Protein AF-A0A2W2BET4-F1 (afdb_monomer)

Structure (mmCIF, N/CA/C/O backbone):
data_AF-A0A2W2BET4-F1
#
_entry.id   AF-A0A2W2BET4-F1
#
loop_
_atom_site.group_PDB
_atom_site.id
_atom_site.type_symbol
_atom_site.label_atom_id
_atom_site.label_alt_id
_atom_site.label_comp_id
_atom_site.label_asym_id
_atom_site.label_entity_id
_atom_site.label_seq_id
_atom_site.pdbx_PDB_ins_code
_atom_site.Cartn_x
_atom_site.Cartn_y
_atom_site.Cartn_z
_atom_site.occupancy
_atom_site.B_iso_or_equiv
_atom_site.auth_seq_id
_atom_site.auth_comp_id
_atom_site.auth_asym_id
_atom_site.auth_atom_id
_atom_site.pdbx_PDB_model_num
ATOM 1 N N . MET A 1 1 ? -35.211 2.865 -18.801 1.00 41.53 1 MET A N 1
ATOM 2 C CA . MET A 1 1 ? -33.755 2.608 -18.740 1.00 41.53 1 MET A CA 1
ATOM 3 C C . MET A 1 1 ? -33.271 3.131 -17.401 1.00 41.53 1 MET A C 1
ATOM 5 O O . MET A 1 1 ? -33.403 4.321 -17.153 1.00 41.53 1 MET A O 1
ATOM 9 N N . ASN A 1 2 ? -32.901 2.233 -16.486 1.00 41.22 2 ASN A N 1
ATOM 10 C CA . ASN A 1 2 ? -32.720 2.564 -15.073 1.00 41.22 2 ASN A CA 1
ATOM 11 C C . ASN A 1 2 ? -31.353 3.230 -14.868 1.00 41.22 2 ASN A C 1
ATOM 13 O O . ASN A 1 2 ? -30.318 2.605 -15.090 1.00 41.22 2 ASN A O 1
ATOM 17 N N . ASN A 1 3 ? -31.369 4.503 -14.476 1.00 52.69 3 ASN A N 1
ATOM 18 C CA . ASN A 1 3 ? -30.189 5.313 -14.196 1.00 52.69 3 ASN A CA 1
ATOM 19 C C . ASN A 1 3 ? -29.673 4.978 -12.787 1.00 52.69 3 ASN A C 1
ATOM 21 O O . ASN A 1 3 ? -29.757 5.782 -11.862 1.00 52.69 3 ASN A O 1
ATOM 25 N N . ALA A 1 4 ? -29.200 3.744 -12.603 1.00 51.59 4 ALA A N 1
ATOM 26 C CA . ALA A 1 4 ? -28.376 3.396 -11.459 1.00 51.59 4 ALA A CA 1
ATOM 27 C C . ALA A 1 4 ? -26.988 3.981 -11.729 1.00 51.59 4 ALA A C 1
ATOM 29 O O . ALA A 1 4 ? -26.094 3.293 -12.222 1.00 51.59 4 ALA A O 1
ATOM 30 N N . ALA A 1 5 ? -26.831 5.281 -11.466 1.00 54.38 5 ALA A N 1
ATOM 31 C CA . ALA A 1 5 ? -25.516 5.864 -11.266 1.00 54.38 5 ALA A CA 1
ATOM 32 C C . ALA A 1 5 ? -24.774 4.931 -10.302 1.00 54.38 5 ALA A C 1
ATOM 34 O O . ALA A 1 5 ? -25.223 4.743 -9.170 1.00 54.38 5 ALA A O 1
ATOM 35 N N . ARG A 1 6 ? -23.737 4.257 -10.821 1.00 53.56 6 ARG A N 1
ATOM 36 C CA . ARG A 1 6 ? -22.875 3.298 -10.121 1.00 53.56 6 ARG A CA 1
ATOM 37 C C . ARG A 1 6 ? -22.695 3.755 -8.678 1.00 53.56 6 ARG A C 1
ATOM 39 O O . ARG A 1 6 ? -22.011 4.745 -8.431 1.00 53.56 6 ARG A O 1
ATOM 46 N N . ALA A 1 7 ? -23.343 3.068 -7.741 1.00 56.22 7 ALA A N 1
ATOM 47 C CA . ALA A 1 7 ? -23.098 3.307 -6.335 1.00 56.22 7 ALA A CA 1
ATOM 48 C C . ALA A 1 7 ? -21.650 2.889 -6.084 1.00 56.22 7 ALA A C 1
ATOM 50 O O . ALA A 1 7 ? -21.345 1.699 -6.053 1.00 56.22 7 ALA A O 1
ATOM 51 N N . LEU A 1 8 ? -20.753 3.872 -5.981 1.00 56.78 8 LEU A N 1
ATOM 52 C CA . LEU A 1 8 ? -19.427 3.648 -5.420 1.00 56.78 8 LE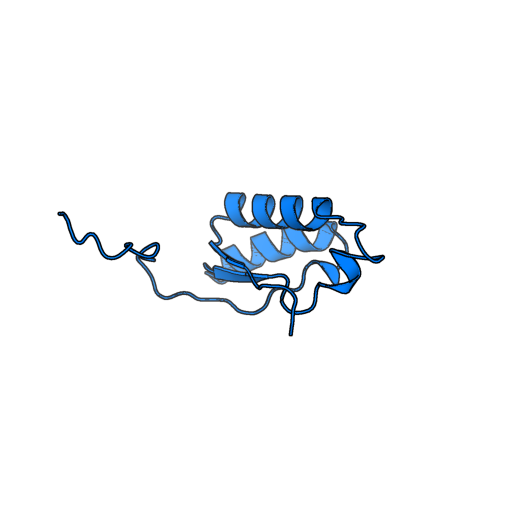U A CA 1
ATOM 53 C C . LEU A 1 8 ? -19.614 2.934 -4.073 1.00 56.78 8 LEU A C 1
ATOM 55 O O . LEU A 1 8 ? -20.608 3.231 -3.391 1.00 56.78 8 LEU A O 1
ATOM 59 N N . PRO A 1 9 ? -18.723 2.000 -3.693 1.00 56.00 9 PRO A N 1
ATOM 60 C CA . PRO A 1 9 ? -18.793 1.345 -2.395 1.00 56.00 9 PRO A CA 1
ATOM 61 C C . PRO A 1 9 ? -18.980 2.415 -1.321 1.00 56.00 9 PRO A C 1
ATOM 63 O O . PRO A 1 9 ? -18.132 3.285 -1.127 1.00 56.00 9 PRO A O 1
ATOM 66 N N . ARG A 1 10 ? -20.154 2.429 -0.686 1.00 61.12 10 ARG A N 1
ATOM 67 C CA . ARG A 1 10 ? -20.433 3.400 0.364 1.00 61.12 10 ARG A CA 1
ATOM 68 C C . ARG A 1 10 ? -19.731 2.900 1.609 1.00 61.12 10 ARG A C 1
ATOM 70 O O . ARG A 1 10 ? -20.245 2.015 2.287 1.00 61.12 10 ARG A O 1
ATOM 77 N N . PHE A 1 11 ? -18.571 3.472 1.906 1.00 71.00 11 PHE A N 1
ATOM 78 C CA . PHE A 1 11 ? -18.000 3.351 3.236 1.00 71.00 11 PHE A CA 1
ATOM 79 C C . PHE A 1 11 ? -19.027 3.874 4.241 1.00 71.00 11 PHE A C 1
ATOM 81 O O . PHE A 1 11 ? -19.500 5.006 4.147 1.00 71.00 11 PHE A O 1
ATOM 88 N N . SER A 1 12 ? -19.413 3.033 5.200 1.00 80.31 12 SER A N 1
ATOM 89 C CA . SER A 1 12 ? -20.342 3.420 6.266 1.00 80.31 12 SER A CA 1
ATOM 90 C C . SER A 1 12 ? -19.673 4.293 7.338 1.00 80.31 12 SER A C 1
ATOM 92 O O . SER A 1 12 ? -20.306 4.643 8.332 1.00 80.31 12 SER A O 1
ATOM 94 N N . LYS A 1 13 ? -18.378 4.588 7.172 1.00 85.75 13 LYS A N 1
ATOM 95 C CA . LYS A 1 13 ? -17.504 5.350 8.069 1.00 85.75 13 LYS A CA 1
ATOM 96 C C . LYS A 1 13 ? -16.577 6.241 7.233 1.00 85.75 13 LYS A C 1
ATOM 98 O O . LYS A 1 13 ? -16.383 5.982 6.050 1.00 85.75 13 LYS A O 1
ATOM 103 N N . ILE A 1 14 ? -16.003 7.274 7.851 1.00 93.31 14 ILE A N 1
ATOM 104 C CA . ILE A 1 14 ? -14.939 8.084 7.236 1.00 93.31 14 ILE A CA 1
ATOM 105 C C . ILE A 1 14 ? -13.719 7.183 6.987 1.00 93.31 14 ILE A C 1
ATOM 107 O O . ILE A 1 14 ? -13.325 6.444 7.891 1.00 93.31 14 ILE A O 1
ATOM 111 N N . GLY A 1 15 ? -13.142 7.251 5.783 1.00 94.38 15 GLY A N 1
ATOM 112 C CA . GLY A 1 15 ? -11.878 6.589 5.460 1.00 94.38 15 GLY A CA 1
ATOM 113 C C . GLY A 1 15 ? -10.738 7.169 6.299 1.00 94.38 15 GLY A C 1
ATOM 114 O O . GLY A 1 15 ? -10.547 8.384 6.313 1.00 94.38 15 GLY A O 1
ATOM 115 N N . TYR A 1 16 ? -10.017 6.319 7.024 1.00 97.31 16 TYR A N 1
ATOM 116 C CA . TYR A 1 16 ? -8.930 6.704 7.920 1.00 97.31 16 TYR A CA 1
ATOM 117 C C . TYR A 1 16 ? -7.736 5.765 7.746 1.00 97.31 16 TYR A C 1
ATOM 119 O O . TYR A 1 16 ? -7.886 4.548 7.868 1.00 97.31 16 TYR A O 1
ATOM 127 N N . GLY A 1 17 ? -6.573 6.358 7.480 1.00 97.94 17 GLY A N 1
ATOM 128 C CA . GLY A 1 17 ? -5.301 5.695 7.212 1.00 97.94 17 GLY A CA 1
ATOM 129 C C . GLY A 1 17 ? -4.404 6.612 6.383 1.00 97.94 17 GLY A C 1
ATOM 130 O O . GLY A 1 17 ? -4.341 7.810 6.662 1.00 97.94 17 GLY A O 1
ATOM 131 N N . GLY A 1 18 ? -3.738 6.067 5.370 1.00 98.38 18 GLY A N 1
ATOM 132 C CA . GLY A 1 18 ? -2.861 6.809 4.464 1.00 98.38 18 GLY A CA 1
ATOM 133 C C . GLY A 1 18 ? -2.156 5.877 3.483 1.00 98.38 18 GLY A C 1
ATOM 134 O O . GLY A 1 18 ? -2.564 4.725 3.324 1.00 98.38 18 GLY A O 1
ATOM 135 N N . ASP A 1 19 ? -1.094 6.375 2.858 1.00 98.62 19 ASP A N 1
ATOM 136 C CA . ASP A 1 19 ? -0.236 5.586 1.974 1.00 98.62 19 ASP A CA 1
ATOM 137 C C . ASP A 1 19 ? 0.402 4.424 2.737 1.00 98.62 19 ASP A C 1
ATOM 139 O O . ASP A 1 19 ? 1.023 4.604 3.790 1.00 98.62 19 ASP A O 1
ATOM 143 N N . TYR A 1 20 ? 0.274 3.229 2.173 1.00 98.75 20 TYR A N 1
ATOM 144 C CA . TYR A 1 20 ? 0.913 2.024 2.661 1.00 98.75 20 TYR A CA 1
ATOM 145 C C . TYR A 1 20 ? 1.794 1.438 1.560 1.00 98.75 20 TYR A C 1
ATOM 147 O O . TYR A 1 20 ? 1.306 1.050 0.500 1.00 98.75 20 TYR A O 1
ATOM 155 N N . ASN A 1 21 ? 3.098 1.391 1.840 1.00 98.62 21 ASN A N 1
ATOM 156 C CA . ASN A 1 21 ? 4.148 0.963 0.915 1.00 98.62 21 ASN A CA 1
ATOM 157 C C . ASN A 1 21 ? 4.792 -0.343 1.428 1.00 98.62 21 ASN A C 1
ATOM 159 O O . ASN A 1 21 ? 5.935 -0.326 1.904 1.00 98.62 21 ASN A O 1
ATOM 163 N N . PRO A 1 22 ? 4.047 -1.467 1.436 1.00 98.12 22 PRO A N 1
ATOM 164 C CA . PRO A 1 22 ? 4.523 -2.760 1.938 1.00 98.12 22 PRO A CA 1
ATOM 165 C C . PRO A 1 22 ? 5.776 -3.241 1.203 1.00 98.12 22 PRO A C 1
ATOM 167 O O . PRO A 1 22 ? 6.617 -3.906 1.800 1.00 98.12 22 PRO A O 1
ATOM 170 N N . GLU A 1 23 ? 5.939 -2.875 -0.069 1.00 96.69 23 GLU A N 1
ATOM 171 C CA . GLU A 1 23 ? 7.069 -3.260 -0.906 1.00 96.69 23 GLU A CA 1
ATOM 172 C C . GLU A 1 23 ? 8.422 -2.758 -0.397 1.00 96.69 23 GLU A C 1
ATOM 174 O O . GLU A 1 23 ? 9.469 -3.282 -0.772 1.00 96.69 23 GLU A O 1
ATOM 179 N N . GLN A 1 24 ? 8.411 -1.751 0.477 1.00 98.06 24 GLN A N 1
ATOM 180 C CA . GLN A 1 24 ? 9.615 -1.184 1.080 1.00 98.06 24 GLN A CA 1
ATOM 181 C C . GLN A 1 24 ? 10.081 -1.970 2.312 1.00 98.06 24 GLN A C 1
ATOM 183 O O . GLN A 1 24 ? 11.159 -1.697 2.846 1.00 98.06 24 GLN A O 1
ATOM 188 N N . TRP A 1 25 ? 9.287 -2.943 2.768 1.00 98.38 25 TRP A N 1
ATOM 189 C CA . TRP A 1 25 ? 9.527 -3.697 3.989 1.00 98.38 25 TRP A CA 1
ATOM 190 C C . TRP A 1 25 ? 9.454 -5.207 3.746 1.00 98.38 25 TRP A C 1
ATOM 192 O O . TRP A 1 25 ? 8.686 -5.675 2.907 1.00 98.38 25 TRP A O 1
ATOM 202 N N . PRO A 1 26 ? 10.226 -6.009 4.497 1.00 97.44 26 PRO A N 1
ATOM 203 C CA . PRO A 1 26 ? 10.089 -7.460 4.460 1.00 97.44 26 PRO A CA 1
ATOM 204 C C . PRO A 1 26 ? 8.676 -7.937 4.837 1.00 97.44 26 PRO A C 1
ATOM 206 O O . PRO A 1 26 ? 8.049 -7.362 5.724 1.00 97.44 26 PRO A O 1
ATOM 209 N N . GLU A 1 27 ? 8.226 -9.053 4.257 1.00 95.31 27 GLU A N 1
ATOM 210 C CA . GLU A 1 27 ? 6.861 -9.589 4.424 1.00 95.31 27 GLU A CA 1
ATOM 211 C C . GLU A 1 27 ? 6.452 -9.843 5.887 1.00 95.31 27 GLU A C 1
ATOM 213 O O . GLU A 1 27 ? 5.292 -9.653 6.253 1.00 95.31 27 GLU A O 1
ATOM 218 N N . GLN A 1 28 ? 7.397 -10.167 6.779 1.00 94.94 28 GLN A N 1
ATOM 219 C CA . GLN A 1 28 ? 7.086 -10.311 8.206 1.00 94.94 28 GLN A CA 1
ATOM 220 C C . GLN A 1 28 ? 6.586 -9.016 8.872 1.00 94.94 28 GLN A C 1
ATOM 222 O O . GLN A 1 28 ? 5.927 -9.088 9.908 1.00 94.94 28 GLN A O 1
ATOM 227 N N . VAL A 1 29 ? 6.898 -7.844 8.306 1.00 98.50 29 VAL A N 1
ATOM 228 C CA . VAL A 1 29 ? 6.451 -6.541 8.821 1.00 98.50 29 VAL A CA 1
ATOM 229 C C . VAL A 1 29 ? 4.971 -6.322 8.514 1.00 98.50 29 VAL A C 1
ATOM 231 O O . VAL A 1 29 ? 4.254 -5.796 9.359 1.00 98.50 29 VAL A O 1
ATOM 234 N N . TRP A 1 30 ? 4.471 -6.825 7.381 1.00 98.56 30 TRP A N 1
ATOM 235 C CA . TRP A 1 30 ? 3.097 -6.575 6.933 1.00 98.56 30 TRP A CA 1
ATOM 236 C C . TRP A 1 30 ? 2.048 -7.085 7.927 1.00 98.56 30 TRP A C 1
ATOM 238 O O . TRP A 1 30 ? 1.013 -6.456 8.152 1.00 98.56 30 TRP A O 1
ATOM 248 N N . HIS A 1 31 ? 2.320 -8.223 8.570 1.00 98.25 31 HIS A N 1
ATOM 249 C CA . HIS A 1 31 ? 1.439 -8.769 9.602 1.00 98.25 31 HIS A CA 1
ATOM 250 C C . HIS A 1 31 ? 1.358 -7.867 10.838 1.00 98.25 31 HIS A C 1
ATOM 252 O O . HIS A 1 31 ? 0.2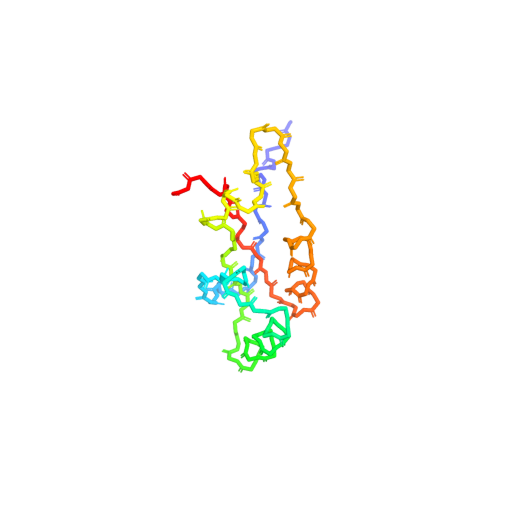78 -7.704 11.414 1.00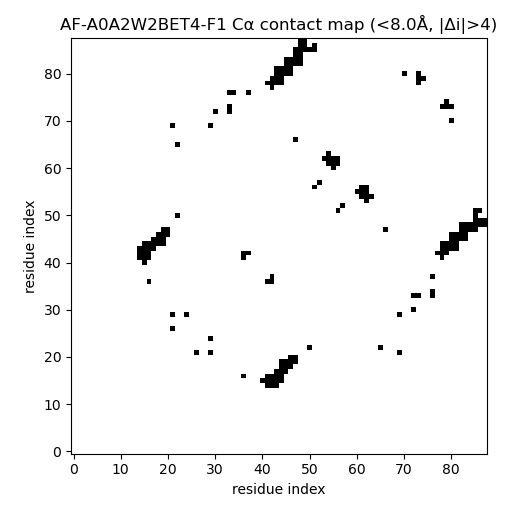 98.25 31 HIS A O 1
ATOM 258 N N . GLU A 1 32 ? 2.485 -7.277 11.237 1.00 98.56 32 GLU A N 1
ATOM 259 C CA . GLU A 1 32 ? 2.531 -6.343 12.359 1.00 98.56 32 GLU A CA 1
ATOM 260 C C . GLU A 1 32 ? 1.872 -5.010 11.992 1.00 98.56 32 GLU A C 1
ATOM 262 O O . GLU A 1 32 ? 1.117 -4.465 12.798 1.00 98.56 32 GLU A O 1
ATOM 267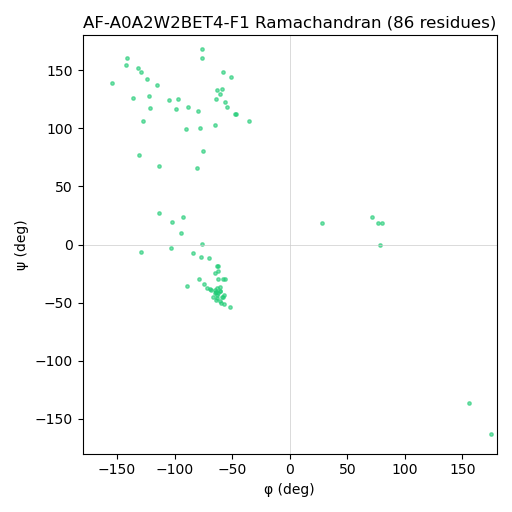 N N . ASP A 1 33 ? 2.052 -4.544 10.754 1.00 98.81 33 ASP A N 1
ATOM 268 C CA . ASP A 1 33 ? 1.369 -3.363 10.229 1.00 98.81 33 ASP A CA 1
ATOM 269 C C . ASP A 1 33 ? -0.148 -3.523 10.324 1.00 98.81 33 ASP A C 1
ATOM 271 O O . ASP A 1 33 ? -0.819 -2.677 10.910 1.00 98.81 33 ASP A O 1
ATOM 275 N N . VAL A 1 34 ? -0.709 -4.636 9.836 1.00 98.62 34 VAL A N 1
ATOM 276 C CA . VAL A 1 34 ? -2.158 -4.883 9.917 1.00 98.62 34 VAL A CA 1
ATOM 277 C C . VAL A 1 34 ? -2.636 -4.983 11.365 1.00 98.62 34 VAL A C 1
ATOM 279 O O . VAL A 1 34 ? -3.712 -4.473 11.697 1.00 98.62 34 VAL A O 1
ATOM 282 N N . ARG A 1 35 ? -1.847 -5.589 12.262 1.00 98.56 35 ARG A N 1
ATOM 283 C CA . ARG A 1 35 ? -2.171 -5.626 13.695 1.00 98.56 35 ARG A CA 1
ATOM 284 C C . ARG A 1 35 ? -2.253 -4.210 14.280 1.00 98.56 35 ARG A C 1
ATOM 286 O O . ARG A 1 35 ? -3.236 -3.892 14.952 1.00 98.56 35 ARG A O 1
ATOM 293 N N . LEU A 1 36 ? -1.258 -3.368 14.004 1.00 98.88 36 LEU A N 1
ATOM 294 C CA . LEU A 1 36 ? -1.176 -1.987 14.487 1.00 98.88 36 LEU A CA 1
ATOM 295 C C . LEU A 1 36 ? -2.226 -1.076 13.842 1.00 98.88 36 LEU A C 1
ATOM 297 O O . LEU A 1 36 ? -2.828 -0.256 14.529 1.00 98.88 36 LEU A O 1
ATOM 301 N N . MET A 1 37 ? -2.515 -1.248 12.552 1.00 98.81 37 MET A N 1
ATOM 302 C CA . MET A 1 37 ? -3.588 -0.545 11.845 1.00 98.81 37 MET A CA 1
ATOM 303 C C . MET A 1 37 ? -4.940 -0.806 12.512 1.00 98.81 37 MET A C 1
ATOM 305 O O . MET A 1 37 ? -5.693 0.132 12.778 1.00 98.81 37 MET A O 1
ATOM 309 N N . ARG A 1 38 ? -5.227 -2.067 12.860 1.00 98.44 38 ARG A N 1
ATOM 310 C CA . ARG A 1 38 ? -6.452 -2.433 13.588 1.00 98.44 38 ARG A CA 1
ATOM 311 C C . ARG A 1 38 ? -6.505 -1.810 14.981 1.00 98.44 38 ARG A C 1
ATOM 313 O O . ARG A 1 38 ? -7.568 -1.346 15.384 1.00 98.44 38 ARG A O 1
ATOM 320 N N . GLU A 1 39 ? -5.383 -1.781 15.697 1.00 98.75 39 GLU A N 1
ATOM 321 C CA . GLU A 1 39 ? -5.269 -1.137 17.013 1.00 98.75 39 GLU A CA 1
ATOM 322 C C . GLU A 1 39 ? -5.499 0.383 16.930 1.00 98.75 39 GLU A C 1
ATOM 324 O O . GLU A 1 39 ? -6.219 0.949 17.751 1.00 98.75 39 GLU A O 1
ATOM 329 N N . ALA A 1 40 ? -4.968 1.029 15.890 1.00 98.56 40 ALA A N 1
ATOM 330 C CA . ALA A 1 40 ? -5.126 2.458 15.625 1.00 98.56 40 ALA A CA 1
ATOM 331 C C . ALA A 1 40 ? -6.499 2.835 15.031 1.00 98.56 40 ALA A C 1
ATOM 333 O O . ALA A 1 40 ? -6.826 4.018 14.932 1.00 98.56 40 ALA A O 1
ATOM 334 N N . GLY A 1 41 ? -7.309 1.854 14.622 1.00 97.50 41 GLY A N 1
ATOM 335 C CA . GLY A 1 41 ? -8.605 2.082 13.981 1.00 97.50 41 GLY A CA 1
ATOM 336 C C . GLY A 1 41 ? -8.525 2.503 12.509 1.00 97.50 41 GLY A C 1
ATOM 337 O O . GLY A 1 41 ? -9.510 3.027 11.979 1.00 97.50 41 GLY A O 1
ATOM 338 N N . VAL A 1 42 ? -7.386 2.273 11.847 1.00 98.44 42 VAL A N 1
ATOM 339 C CA . VAL A 1 42 ? -7.235 2.415 10.391 1.00 98.44 42 VAL A CA 1
ATOM 340 C C . VAL A 1 42 ? -8.222 1.480 9.696 1.00 98.44 42 VAL A C 1
ATOM 342 O O . VAL A 1 42 ? -8.375 0.318 10.072 1.00 98.44 42 VAL A O 1
ATOM 345 N N . ASN A 1 43 ? -8.919 2.002 8.691 1.00 96.75 43 ASN A N 1
ATOM 346 C CA . ASN A 1 43 ? -9.956 1.276 7.956 1.00 96.75 43 ASN A CA 1
ATOM 347 C C . ASN A 1 43 ? -9.783 1.332 6.432 1.00 96.75 43 ASN A C 1
ATOM 349 O O . ASN A 1 43 ? -10.520 0.647 5.722 1.00 96.75 43 ASN A O 1
ATOM 353 N N . MET A 1 44 ? -8.829 2.123 5.938 1.00 97.38 44 MET A N 1
ATOM 354 C CA . MET A 1 44 ? -8.492 2.216 4.524 1.00 97.38 44 MET A CA 1
ATOM 355 C C . MET A 1 44 ? -7.037 2.657 4.347 1.00 97.38 44 MET A C 1
ATOM 357 O O . MET A 1 44 ? -6.599 3.565 5.049 1.00 97.38 44 MET A O 1
ATOM 361 N N . VAL A 1 45 ? -6.313 2.063 3.399 1.00 98.69 45 VAL A N 1
ATOM 362 C CA . VAL A 1 45 ? -4.956 2.483 3.005 1.00 98.69 45 VAL A CA 1
ATOM 363 C C . VAL A 1 45 ? -4.833 2.597 1.487 1.00 98.69 45 VAL A C 1
ATOM 365 O O . VAL A 1 45 ? -5.535 1.889 0.762 1.00 98.69 45 VAL A O 1
ATOM 368 N N . SER A 1 46 ? -3.942 3.467 1.012 1.00 98.56 46 SER A N 1
ATOM 369 C CA . SER A 1 46 ? -3.634 3.616 -0.416 1.00 98.56 46 SER A CA 1
ATOM 370 C C . SER A 1 46 ? -2.387 2.803 -0.765 1.00 98.56 46 SER A C 1
ATOM 372 O O . SER A 1 46 ? -1.360 2.962 -0.112 1.00 98.56 46 SER A O 1
ATOM 374 N N . VAL A 1 47 ? -2.471 1.910 -1.756 1.00 98.69 47 VAL A N 1
ATOM 375 C CA . VAL A 1 47 ? -1.410 0.925 -2.064 1.00 98.69 47 VAL A CA 1
ATOM 376 C C . VAL A 1 47 ? -0.954 1.044 -3.515 1.00 98.69 47 VAL A C 1
ATOM 378 O O . VAL A 1 47 ? -1.765 1.241 -4.422 1.00 98.69 47 VAL A O 1
ATOM 381 N N . GLY A 1 48 ? 0.351 0.868 -3.736 1.00 98.00 48 GLY A N 1
ATOM 382 C CA . GLY A 1 48 ? 0.927 0.689 -5.069 1.00 98.00 48 GLY A CA 1
ATOM 383 C C . GLY A 1 48 ? 1.135 1.979 -5.861 1.00 98.00 48 GLY A C 1
ATOM 384 O O . GLY A 1 48 ? 1.279 1.916 -7.077 1.00 98.00 48 GLY A O 1
ATOM 385 N N . ILE A 1 49 ? 1.158 3.140 -5.201 1.00 98.50 49 ILE A N 1
ATOM 386 C CA . ILE A 1 49 ? 1.249 4.457 -5.858 1.00 98.50 49 ILE A CA 1
ATOM 387 C C . ILE A 1 49 ? 2.513 4.572 -6.722 1.00 98.50 49 ILE A C 1
ATOM 389 O O . ILE A 1 49 ? 2.422 4.987 -7.875 1.00 98.50 49 ILE A O 1
ATOM 393 N N . PHE A 1 50 ? 3.661 4.141 -6.191 1.00 97.81 50 PHE A N 1
ATOM 394 C CA . PHE A 1 50 ? 4.973 4.222 -6.850 1.00 97.81 50 PHE A CA 1
ATOM 395 C C . PHE A 1 50 ? 5.553 2.843 -7.197 1.00 97.81 50 PHE A C 1
ATOM 397 O O . PHE A 1 50 ? 6.768 2.661 -7.267 1.00 97.81 50 PHE A O 1
ATOM 404 N N . ALA A 1 51 ? 4.688 1.847 -7.397 1.00 97.62 51 ALA A N 1
ATOM 405 C CA . ALA A 1 51 ? 5.102 0.450 -7.493 1.00 97.62 51 ALA A CA 1
ATOM 406 C C . ALA A 1 51 ? 5.348 -0.057 -8.929 1.00 97.62 51 ALA A C 1
ATOM 408 O O . ALA A 1 51 ? 5.526 -1.262 -9.103 1.00 97.62 51 ALA A O 1
ATOM 409 N N . TRP A 1 52 ? 5.383 0.812 -9.958 1.00 98.00 52 TRP A N 1
ATOM 410 C CA . TRP A 1 52 ? 5.526 0.374 -11.362 1.00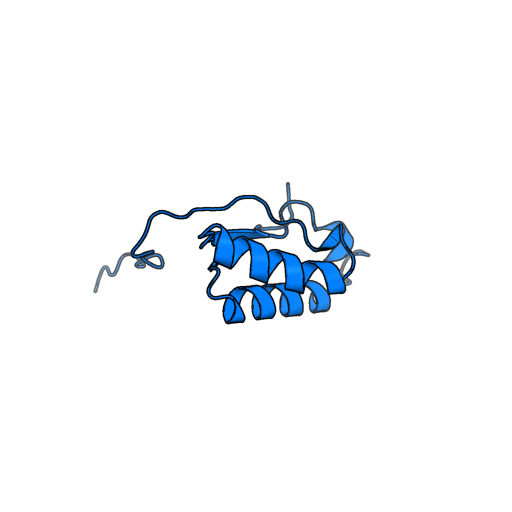 98.00 52 TRP A CA 1
ATOM 411 C C . TRP A 1 52 ? 6.713 -0.566 -11.546 1.00 98.00 52 TRP A C 1
ATOM 413 O O . TRP A 1 52 ? 6.536 -1.677 -12.022 1.00 98.00 52 TRP A O 1
ATOM 423 N N . ALA A 1 53 ? 7.910 -0.164 -11.116 1.00 96.81 53 ALA A N 1
ATOM 424 C CA . ALA A 1 53 ? 9.127 -0.946 -11.338 1.00 96.81 53 ALA A CA 1
ATOM 425 C C . ALA A 1 53 ? 9.117 -2.325 -10.651 1.00 96.81 53 ALA A C 1
ATOM 427 O O . ALA A 1 53 ? 9.908 -3.186 -11.020 1.00 96.81 53 ALA A O 1
ATOM 428 N N . MET A 1 54 ? 8.247 -2.540 -9.659 1.00 96.81 54 MET A N 1
ATOM 429 C CA . MET A 1 54 ? 8.046 -3.869 -9.084 1.00 96.81 54 MET A CA 1
ATOM 430 C C . MET A 1 54 ? 6.970 -4.675 -9.808 1.00 96.81 54 MET A C 1
ATOM 432 O O . MET A 1 54 ? 7.090 -5.889 -9.904 1.00 96.81 54 MET A O 1
ATOM 436 N N . LEU A 1 55 ? 5.909 -4.013 -10.272 1.00 97.88 55 LEU A N 1
ATOM 437 C CA . LEU A 1 55 ? 4.785 -4.660 -10.949 1.00 97.88 55 LEU A CA 1
ATOM 438 C C . LEU A 1 55 ? 5.095 -4.987 -12.408 1.00 97.88 55 LEU A C 1
ATOM 440 O O . LEU A 1 55 ? 4.560 -5.957 -12.923 1.00 97.88 55 LEU A O 1
ATOM 444 N N . GLU A 1 56 ? 5.951 -4.197 -13.053 1.00 98.44 56 GLU A N 1
ATOM 445 C CA . GLU A 1 56 ? 6.496 -4.427 -14.389 1.00 98.44 56 GLU A CA 1
ATOM 446 C C . GLU A 1 56 ? 8.030 -4.244 -14.358 1.00 98.44 56 GLU A C 1
ATOM 448 O O . GLU A 1 56 ? 8.540 -3.184 -14.737 1.00 98.44 56 GLU A O 1
ATOM 453 N N . PRO A 1 57 ? 8.796 -5.231 -13.849 1.00 97.50 57 PRO A N 1
ATOM 454 C CA . PRO A 1 57 ? 10.257 -5.137 -13.724 1.00 97.50 57 PRO A CA 1
ATOM 455 C C . PRO A 1 57 ? 10.991 -5.040 -15.068 1.00 97.50 57 PRO A C 1
ATOM 457 O O . PRO A 1 57 ? 12.104 -4.509 -15.134 1.00 97.50 57 PRO A O 1
ATOM 460 N N . ALA A 1 58 ? 10.376 -5.533 -16.143 1.00 98.25 58 ALA A N 1
ATOM 461 C CA . ALA A 1 58 ? 10.841 -5.381 -17.513 1.00 98.25 58 ALA A CA 1
ATOM 462 C C . ALA A 1 58 ? 9.638 -5.168 -18.450 1.00 98.25 58 ALA A C 1
ATOM 464 O O . ALA A 1 58 ? 8.541 -5.620 -18.131 1.00 98.25 58 ALA A O 1
ATOM 465 N N . PRO A 1 59 ? 9.807 -4.505 -19.612 1.00 98.12 59 PRO A N 1
ATOM 466 C CA . PRO A 1 59 ? 8.688 -4.200 -20.505 1.00 98.12 59 PRO A CA 1
ATOM 467 C C . PRO A 1 59 ? 7.876 -5.442 -20.902 1.00 98.12 59 PRO A C 1
AT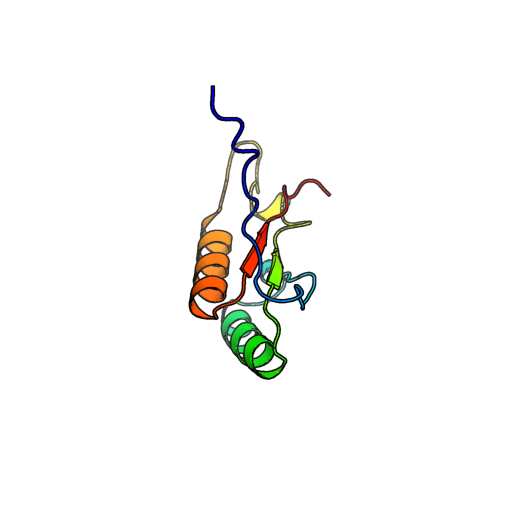OM 469 O O . PRO A 1 59 ? 8.393 -6.345 -21.560 1.00 98.12 59 PRO A O 1
ATOM 472 N N . GLY A 1 60 ? 6.592 -5.456 -20.539 1.00 98.12 60 GLY A N 1
ATOM 473 C CA . GLY A 1 60 ? 5.658 -6.554 -20.789 1.00 98.12 60 GLY A CA 1
ATOM 474 C C . GLY A 1 60 ? 5.774 -7.753 -19.839 1.00 98.12 60 GLY A C 1
ATOM 475 O O . GLY A 1 60 ? 5.003 -8.702 -19.991 1.00 98.12 60 GLY A O 1
ATOM 476 N N . GLU A 1 61 ? 6.698 -7.731 -18.876 1.00 98.44 61 GLU A N 1
ATOM 477 C CA . GLU A 1 61 ? 6.824 -8.740 -17.821 1.00 98.44 61 GLU A CA 1
ATOM 478 C C . GLU A 1 61 ? 6.162 -8.213 -16.552 1.00 98.44 61 GLU A C 1
ATOM 480 O O . GLU A 1 61 ? 6.627 -7.218 -16.011 1.00 98.44 61 GLU A O 1
ATOM 485 N N . TYR A 1 62 ? 5.101 -8.870 -16.072 1.00 98.38 62 TYR A N 1
ATOM 486 C CA . TYR A 1 62 ? 4.355 -8.427 -14.893 1.00 98.38 62 TYR A CA 1
ATOM 487 C C . TYR A 1 62 ? 4.460 -9.414 -13.727 1.00 98.38 62 TYR A C 1
ATOM 489 O O . TYR A 1 62 ? 4.300 -10.619 -13.932 1.00 98.38 62 TYR A O 1
ATOM 497 N N . ASP A 1 63 ? 4.651 -8.894 -12.514 1.00 97.94 63 ASP A N 1
ATOM 498 C CA . AS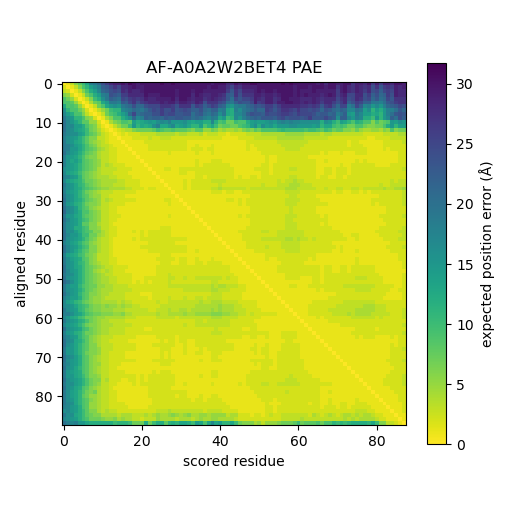P A 1 63 ? 4.616 -9.653 -11.256 1.00 97.94 63 ASP A CA 1
ATOM 499 C C . ASP A 1 63 ? 3.641 -8.998 -10.264 1.00 97.94 63 ASP A C 1
ATOM 501 O O . ASP A 1 63 ? 3.913 -7.942 -9.688 1.00 97.94 63 ASP A O 1
ATOM 505 N N . PHE A 1 64 ? 2.487 -9.640 -10.071 1.00 98.25 64 PHE A N 1
ATOM 506 C CA . PHE A 1 64 ? 1.439 -9.200 -9.146 1.00 98.25 64 PHE A CA 1
ATOM 507 C C . PHE A 1 64 ? 1.412 -10.003 -7.840 1.00 98.25 64 PHE A C 1
ATOM 509 O O . PHE A 1 64 ? 0.636 -9.665 -6.946 1.00 98.25 64 PHE A O 1
ATOM 516 N N . ASP A 1 65 ? 2.254 -11.031 -7.686 1.00 98.00 65 ASP A N 1
ATOM 517 C CA . ASP A 1 65 ? 2.118 -12.011 -6.603 1.00 98.00 65 ASP A CA 1
ATOM 518 C C . ASP A 1 65 ? 2.231 -11.352 -5.223 1.00 98.00 65 ASP A C 1
ATOM 520 O O . ASP A 1 65 ? 1.525 -11.717 -4.280 1.00 98.00 65 ASP A O 1
ATOM 524 N N . TRP A 1 6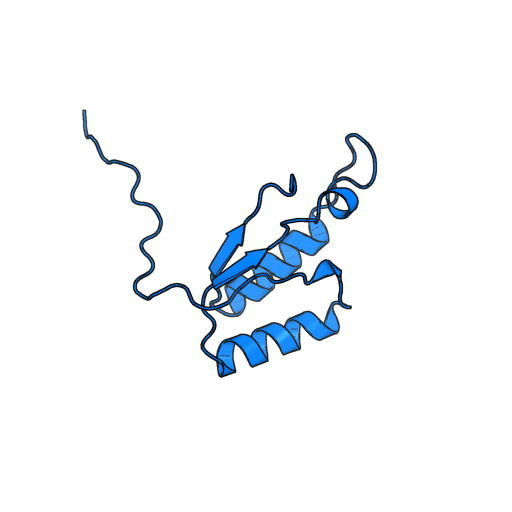6 ? 3.143 -10.387 -5.075 1.00 96.94 66 TRP A N 1
ATOM 525 C CA . TRP A 1 66 ? 3.314 -9.653 -3.820 1.00 96.94 66 TRP A CA 1
ATOM 526 C C . TRP A 1 66 ? 2.108 -8.755 -3.517 1.00 96.94 66 TRP A C 1
ATOM 528 O O . TRP A 1 66 ? 1.677 -8.679 -2.364 1.00 96.94 66 TRP A O 1
ATOM 538 N N . LEU A 1 67 ? 1.541 -8.112 -4.542 1.00 98.50 67 LEU A N 1
ATOM 539 C CA . LEU A 1 67 ? 0.394 -7.223 -4.396 1.00 98.50 67 LEU A CA 1
ATOM 540 C C . LEU A 1 67 ? -0.833 -8.034 -3.980 1.00 98.50 67 LEU A C 1
ATOM 542 O O . LEU A 1 67 ? -1.502 -7.663 -3.020 1.00 98.50 67 LEU A O 1
ATOM 546 N N . ASP A 1 68 ? -1.071 -9.182 -4.615 1.00 98.50 68 ASP A N 1
ATOM 547 C CA . ASP A 1 68 ? -2.164 -10.092 -4.264 1.00 98.50 68 ASP A CA 1
ATOM 548 C C . ASP A 1 68 ? -2.094 -10.532 -2.795 1.00 98.50 68 ASP A C 1
ATOM 550 O O . ASP A 1 68 ? -3.106 -10.502 -2.086 1.00 98.50 68 ASP A O 1
ATOM 554 N N . ARG A 1 69 ? -0.897 -10.876 -2.295 1.00 98.38 69 ARG A N 1
ATOM 555 C CA . ARG A 1 69 ? -0.703 -11.246 -0.880 1.00 98.38 69 ARG A CA 1
ATOM 556 C C . ARG A 1 69 ? -1.013 -10.095 0.071 1.00 98.38 69 ARG A C 1
ATOM 558 O O . ARG A 1 69 ? -1.692 -10.311 1.076 1.00 98.38 69 ARG A O 1
ATOM 565 N N . VAL A 1 70 ? -0.568 -8.879 -0.245 1.00 98.44 70 VAL A N 1
ATOM 566 C CA . VAL A 1 70 ? -0.880 -7.693 0.568 1.00 98.44 70 VAL A CA 1
ATOM 567 C C . VAL A 1 70 ? -2.379 -7.404 0.560 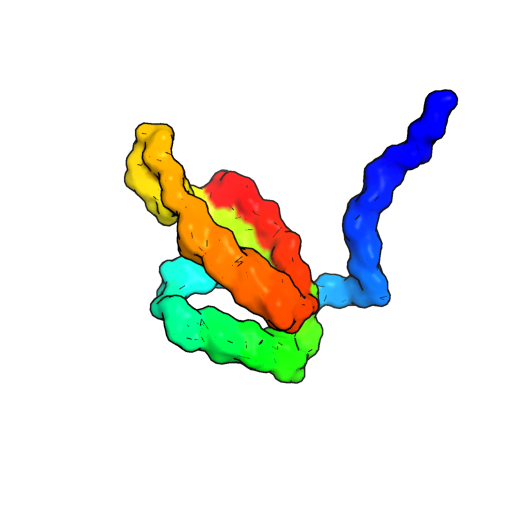1.00 98.44 70 VAL A C 1
ATOM 569 O O . VAL A 1 70 ? -2.962 -7.180 1.621 1.00 98.44 70 VAL A O 1
ATOM 572 N N . LEU A 1 71 ? -3.019 -7.411 -0.612 1.00 98.56 71 LEU A N 1
ATOM 573 C CA . LEU A 1 71 ? -4.452 -7.138 -0.736 1.00 98.56 71 LEU A CA 1
ATOM 574 C C . LEU A 1 71 ? -5.275 -8.161 0.053 1.00 98.56 71 LEU A C 1
ATOM 576 O O . LEU A 1 71 ? -6.226 -7.784 0.739 1.00 98.56 71 LEU A O 1
ATOM 580 N N . TRP A 1 72 ? -4.877 -9.436 0.014 1.00 98.56 72 TRP A N 1
ATOM 581 C CA . TRP A 1 72 ? -5.489 -10.482 0.828 1.00 98.56 72 TRP A CA 1
ATOM 582 C C . TRP A 1 72 ? -5.301 -10.231 2.328 1.00 98.56 72 TRP A C 1
ATOM 584 O O . TRP A 1 72 ? -6.260 -10.300 3.095 1.00 98.56 72 TRP A O 1
ATOM 594 N N . LEU A 1 73 ? -4.087 -9.882 2.759 1.00 98.62 73 LEU A N 1
ATOM 595 C CA . LEU A 1 73 ? -3.792 -9.609 4.165 1.00 98.62 73 LEU A CA 1
ATOM 596 C C . LEU A 1 73 ? -4.585 -8.405 4.707 1.00 98.62 73 LEU A C 1
ATOM 598 O O . LEU A 1 73 ? -5.124 -8.467 5.814 1.00 98.62 73 LEU A O 1
ATOM 602 N N . LEU A 1 74 ? -4.698 -7.327 3.926 1.00 98.56 74 LEU A N 1
ATOM 603 C CA . LEU A 1 74 ? -5.502 -6.150 4.270 1.00 98.56 74 LEU A CA 1
ATOM 604 C C . LEU A 1 74 ? -6.996 -6.495 4.336 1.00 98.56 74 LEU A C 1
ATOM 606 O O . LEU A 1 74 ? -7.678 -6.085 5.280 1.00 98.56 74 LEU A O 1
ATOM 610 N N . HIS A 1 75 ? -7.485 -7.308 3.393 1.00 98.19 75 HIS A N 1
ATOM 611 C CA . HIS A 1 75 ? -8.862 -7.798 3.385 1.00 98.19 75 HIS A CA 1
ATOM 612 C C . HIS A 1 75 ? -9.199 -8.597 4.652 1.00 98.19 75 HIS A C 1
ATOM 614 O O . HIS A 1 75 ? -10.169 -8.270 5.339 1.00 98.19 75 HIS A O 1
ATOM 620 N N . GLU A 1 76 ? -8.363 -9.574 5.016 1.00 98.38 76 GLU A N 1
ATOM 621 C CA . GLU A 1 76 ? -8.502 -10.356 6.256 1.00 98.38 76 GLU A CA 1
ATOM 622 C C . GLU A 1 76 ? -8.377 -9.472 7.513 1.00 98.38 76 GLU A C 1
ATOM 624 O O . GLU A 1 76 ? -8.996 -9.724 8.551 1.00 98.38 76 GLU A O 1
ATOM 629 N N . GLY A 1 77 ? -7.602 -8.388 7.417 1.00 97.81 77 GLY A N 1
ATOM 630 C CA . GLY A 1 77 ? -7.494 -7.344 8.432 1.00 97.81 77 GLY A CA 1
ATOM 631 C C . GLY A 1 77 ? -8.737 -6.458 8.576 1.00 97.81 77 GLY A C 1
ATOM 632 O O . GLY A 1 77 ? -8.830 -5.711 9.552 1.00 97.81 77 GLY A O 1
ATOM 633 N N . GLY A 1 78 ? -9.695 -6.540 7.646 1.00 96.44 78 GLY A N 1
ATOM 634 C CA . GLY A 1 78 ? -10.861 -5.658 7.583 1.00 96.44 78 GLY A CA 1
ATOM 635 C C . GLY A 1 78 ? -10.523 -4.229 7.144 1.00 96.44 78 GLY A C 1
ATOM 636 O O . GLY A 1 78 ? -11.264 -3.301 7.474 1.00 96.44 78 GLY A O 1
ATOM 637 N N . ILE A 1 79 ? -9.406 -4.049 6.436 1.00 97.81 79 ILE A N 1
ATOM 638 C CA . ILE A 1 79 ? -8.893 -2.762 5.963 1.00 97.81 79 ILE A CA 1
ATOM 639 C C . ILE A 1 79 ? -9.165 -2.670 4.461 1.00 97.81 79 ILE A C 1
ATOM 641 O O . ILE A 1 79 ? -8.780 -3.543 3.686 1.00 97.81 79 ILE A O 1
ATOM 645 N N . ALA A 1 80 ? -9.860 -1.618 4.042 1.00 97.00 80 ALA A N 1
ATOM 646 C CA . ALA A 1 80 ? -10.121 -1.375 2.632 1.00 97.00 80 ALA A CA 1
ATOM 647 C C . ALA A 1 80 ? -8.883 -0.832 1.908 1.00 97.00 80 ALA A C 1
ATOM 649 O O . ALA A 1 80 ? -7.975 -0.277 2.526 1.00 97.00 80 ALA A O 1
ATOM 650 N N . VAL A 1 81 ? -8.875 -0.950 0.582 1.00 97.38 81 VAL A N 1
ATOM 651 C CA . VAL A 1 81 ? -7.758 -0.493 -0.247 1.00 97.38 81 VAL A CA 1
ATOM 652 C C . VAL A 1 81 ? -8.241 0.524 -1.267 1.00 97.38 81 VAL A C 1
ATOM 654 O O . VAL A 1 81 ? -9.184 0.268 -2.017 1.00 97.38 81 VAL A O 1
ATOM 657 N N . ASP A 1 82 ? -7.566 1.666 -1.288 1.00 97.00 82 ASP A N 1
ATOM 658 C CA . ASP A 1 82 ? -7.547 2.602 -2.403 1.00 97.00 82 ASP A CA 1
ATOM 659 C C . ASP A 1 82 ? -6.384 2.209 -3.330 1.00 97.00 82 ASP A C 1
ATOM 661 O O . ASP A 1 82 ? -5.211 2.430 -3.025 1.00 97.00 82 ASP A O 1
ATOM 665 N N . LEU A 1 83 ? -6.699 1.495 -4.412 1.00 97.81 83 LEU A N 1
ATOM 666 C CA . LEU A 1 83 ? -5.691 0.894 -5.284 1.00 97.81 83 LEU A CA 1
ATOM 667 C C . LEU A 1 83 ? -5.262 1.884 -6.370 1.00 97.81 83 LEU A C 1
ATOM 669 O O . LEU A 1 83 ? -6.073 2.279 -7.211 1.00 97.81 83 LEU A O 1
ATOM 673 N N . ALA A 1 84 ? -3.981 2.250 -6.373 1.00 98.12 84 ALA A N 1
ATOM 674 C CA . ALA A 1 84 ? -3.423 3.165 -7.361 1.00 98.12 84 ALA A CA 1
ATOM 675 C C . ALA A 1 84 ? -3.202 2.501 -8.737 1.00 98.12 84 ALA A C 1
ATOM 677 O O . ALA A 1 84 ? -3.261 1.280 -8.879 1.00 98.12 84 ALA A O 1
ATOM 678 N N . THR A 1 85 ? -2.920 3.319 -9.761 1.00 97.56 85 THR A N 1
ATOM 679 C CA . THR A 1 85 ? -2.578 2.889 -11.136 1.00 97.56 85 THR A CA 1
ATOM 680 C C . THR A 1 85 ? -1.072 2.735 -11.392 1.00 97.56 85 THR A C 1
ATOM 682 O O . THR A 1 85 ? -0.655 2.683 -12.541 1.00 97.56 85 THR A O 1
ATOM 685 N N . PRO A 1 86 ? -0.268 2.515 -10.351 1.00 94.19 86 PRO A N 1
ATOM 686 C CA . PRO A 1 86 ? 1.199 2.729 -10.273 1.00 94.19 86 PRO A CA 1
ATOM 687 C C . PRO A 1 86 ? 1.902 3.801 -11.137 1.00 94.19 86 PRO A C 1
ATOM 689 O O . PRO A 1 86 ? 3.110 3.715 -11.324 1.00 94.19 86 PRO A O 1
ATOM 692 N N . THR A 1 87 ? 1.209 4.799 -11.692 1.00 94.00 87 THR A N 1
ATOM 693 C CA . THR A 1 87 ? 1.759 5.689 -12.741 1.00 94.00 87 THR A CA 1
ATOM 694 C C . THR A 1 87 ? 2.208 7.077 -12.254 1.00 94.00 87 THR A C 1
ATOM 696 O O . THR A 1 87 ? 2.242 8.005 -13.067 1.00 94.00 87 THR A O 1
ATOM 699 N N . ALA A 1 88 ? 2.444 7.257 -10.950 1.00 78.31 88 ALA A N 1
ATOM 700 C CA . ALA A 1 88 ? 2.796 8.544 -10.333 1.00 78.31 88 ALA A CA 1
ATOM 701 C C . ALA A 1 88 ? 4.308 8.821 -10.305 1.00 78.31 88 ALA A C 1
ATOM 703 O O . ALA A 1 88 ? 5.096 7.850 -10.289 1.00 78.31 88 ALA A O 1
#

Mean predicted aligned error: 5.41 Å

Radius of gyration: 15.01 Å; Cα contacts (8 Å, |Δi|>4): 94; chains: 1; bounding box: 45×21×38 Å

Nearest PDB structures (foldseek):
  4uzs-assembly1_B  TM=9.645E-01  e=3.900E-10  Bifidobacterium bifidum S17
  8ibr-assembly1_A  TM=9.687E-01  e=5.474E-10  Bifidobacterium longum subsp. infantis ATCC 15697 = JCM 1222 = DSM 20088
  4ucf-assembly1_C  TM=9.693E-01  e=8.220E-10  Bifidobacterium bifidum S17
  8ibt-assembly1_A  TM=9.696E-01  e=1.234E-09  Bifidobacterium longum subsp. infantis ATCC 15697 = JCM 1222 = DSM 20088
  4uzs-assembly1_C  TM=9.665E-01  e=1.154E-09  Bifidobacterium bifidum S17

Foldseek 3Di:
DDPPPPPDPDDPDDQDDEEDECVVDPPVVLLVVLVVCVVVVHAEYEYLQQPCCVQPVDVPDGDCPVVVVSCVSCVVSNHHYPYHPNPD

pLDDT: mean 91.77, std 14.82, range [41.22, 98.88]

InterPro domains:
  IPR003476 Glycoside hydrolase, family 42 [PTHR36447] (10-88)
  IPR013529 Glycoside hydrolase, family 42, N-terminal [PF02449] (19-88)
  IPR017853 Glycoside hydrolase superfamily [SSF51445] (16-87)

Sequence (88 aa):
MNNAARALPRFSKIGYGGDYNPEQWPEQVWHEDVRLMREAGVNMVSVGIFAWAMLEPAPGEYDFDWLDRVLWLLHEGGIAVDLATPTA

Organism: NCBI:txid2070366

Secondary structure (DSSP, 8-state):
-----------SS-----EE-GGGS-HHHHHHHHHHHHHHT--EEEE-TT-HHHH-SBTTB---HHHHHHHHHHHHTT-EEEE--S--

Solvent-accessible surface area (backbone atoms only — not comparable to full-atom values): 5386 Å² total; per-residue (Å²): 134,85,85,71,71,78,77,65,88,75,69,95,57,85,84,35,71,48,84,46,69,63,89,84,47,62,75,80,52,52,61,51,48,48,53,50,33,53,74,72,62,39,41,27,34,34,35,45,48,76,36,37,67,64,37,41,70,44,97,96,43,74,49,56,70,68,58,53,52,50,54,48,52,33,50,80,56,66,28,43,74,48,76,49,85,26,81,107